Protein AF-A0A4Q3S578-F1 (afdb_monomer_lite)

Foldseek 3Di:
DPQLLNLLVVLCVVPPVCSLVVLVVQLVVCVVVVNPVSNVSSVVNSVSNVVVVCVDVVVVVVD

Radius of gyration: 12.39 Å; chains: 1; bounding box: 25×28×32 Å

Sequence (63 aa):
MSSTRSTALALIAQYGGDAETIAMLRAAEYAALGDVQGLADWDAIIADIQRLDLDGPGAAALN

pLDDT: mean 87.41, std 16.97, range [42.47, 98.19]

Structure (mmCIF, N/CA/C/O backbone):
data_AF-A0A4Q3S578-F1
#
_entry.id   AF-A0A4Q3S578-F1
#
loop_
_atom_site.group_PDB
_atom_site.id
_atom_site.type_symbol
_atom_site.label_atom_id
_atom_site.label_alt_id
_atom_site.label_comp_id
_atom_site.label_asym_id
_atom_site.label_entity_id
_atom_site.label_seq_id
_atom_site.pdbx_PDB_ins_code
_atom_site.Cartn_x
_atom_site.Cartn_y
_atom_site.Cartn_z
_atom_site.occupancy
_atom_site.B_iso_or_equiv
_atom_site.auth_seq_id
_atom_site.auth_comp_id
_atom_site.auth_asym_id
_atom_site.auth_atom_id
_atom_site.pdbx_PDB_model_num
ATOM 1 N N . MET A 1 1 ? -12.370 11.464 -7.962 1.00 42.47 1 MET A N 1
ATOM 2 C CA . MET A 1 1 ? -12.135 10.042 -7.639 1.00 42.47 1 MET A CA 1
ATOM 3 C C . MET A 1 1 ? -10.900 9.601 -8.403 1.00 42.47 1 MET A C 1
ATOM 5 O O . MET A 1 1 ? -11.002 9.243 -9.569 1.00 42.47 1 MET A O 1
ATOM 9 N N . SER A 1 2 ? -9.720 9.748 -7.806 1.00 56.00 2 SER A N 1
ATOM 10 C CA . SER A 1 2 ? -8.493 9.170 -8.356 1.00 56.00 2 SER A CA 1
ATOM 11 C C . SER A 1 2 ? -8.583 7.657 -8.189 1.00 56.00 2 SER A C 1
ATOM 13 O O . SER A 1 2 ? -8.725 7.169 -7.073 1.00 56.00 2 SER A O 1
ATOM 15 N N . SER A 1 3 ? -8.590 6.924 -9.300 1.00 83.19 3 SER A N 1
ATOM 16 C CA . SER A 1 3 ? -8.579 5.460 -9.281 1.00 83.19 3 SER A CA 1
ATOM 17 C C . SER A 1 3 ? -7.290 4.972 -8.606 1.00 83.19 3 SER A C 1
ATOM 19 O O . SER A 1 3 ? -6.231 5.549 -8.864 1.00 83.19 3 SER A O 1
ATOM 21 N N . THR A 1 4 ? -7.364 3.928 -7.775 1.00 91.12 4 THR A N 1
ATOM 22 C CA . THR A 1 4 ? -6.218 3.292 -7.082 1.00 91.12 4 THR A CA 1
ATOM 23 C C . THR A 1 4 ? -5.055 3.020 -8.039 1.00 91.12 4 THR A C 1
ATOM 25 O O . THR A 1 4 ? -3.902 3.329 -7.741 1.00 91.12 4 THR A O 1
ATOM 28 N N . ARG A 1 5 ? -5.382 2.619 -9.271 1.00 91.38 5 ARG A N 1
ATOM 29 C CA . ARG A 1 5 ? -4.432 2.397 -10.361 1.00 91.38 5 ARG A CA 1
ATOM 30 C C . ARG A 1 5 ? -3.628 3.638 -10.749 1.00 91.38 5 ARG A C 1
ATOM 32 O O . ARG A 1 5 ? -2.452 3.529 -11.073 1.00 91.38 5 ARG A O 1
ATOM 39 N N . SER A 1 6 ? -4.238 4.823 -10.735 1.00 93.69 6 SER A N 1
ATOM 40 C CA . SER A 1 6 ? -3.522 6.072 -11.029 1.00 93.69 6 SER A CA 1
ATOM 41 C C . SER A 1 6 ? -2.493 6.386 -9.946 1.00 93.69 6 SER A C 1
ATOM 43 O O . SER A 1 6 ? -1.415 6.882 -10.266 1.00 93.69 6 SER A O 1
ATOM 45 N N . THR A 1 7 ? -2.813 6.095 -8.684 1.00 95.81 7 THR A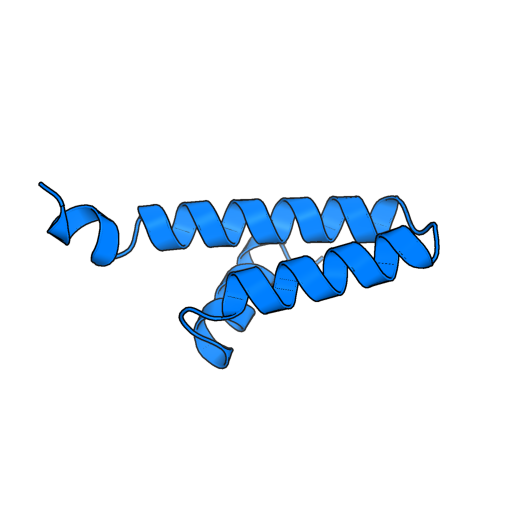 N 1
ATOM 46 C CA . THR A 1 7 ? -1.876 6.249 -7.565 1.00 95.81 7 THR A CA 1
ATOM 47 C C . THR A 1 7 ? -0.751 5.223 -7.656 1.00 95.81 7 T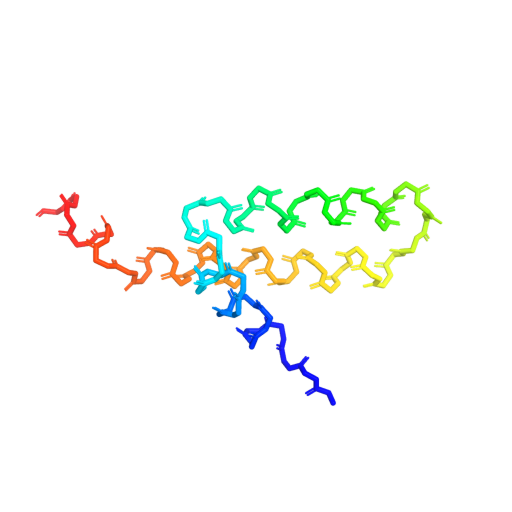HR A C 1
ATOM 49 O O . THR A 1 7 ? 0.411 5.596 -7.526 1.00 95.81 7 THR A O 1
ATOM 52 N N . ALA A 1 8 ? -1.071 3.964 -7.970 1.00 95.12 8 ALA A N 1
ATOM 53 C CA . ALA A 1 8 ? -0.081 2.914 -8.204 1.00 95.12 8 ALA A CA 1
ATOM 54 C C . ALA A 1 8 ? 0.923 3.306 -9.303 1.00 95.12 8 ALA A C 1
ATOM 56 O O . ALA A 1 8 ? 2.131 3.259 -9.083 1.00 95.12 8 ALA A O 1
ATOM 57 N N . LEU A 1 9 ? 0.438 3.788 -10.454 1.00 94.56 9 LEU A N 1
ATOM 58 C CA . LEU A 1 9 ? 1.294 4.257 -11.550 1.00 94.56 9 LEU A CA 1
ATOM 59 C C . LEU A 1 9 ? 2.179 5.443 -11.146 1.00 94.56 9 LEU A C 1
ATOM 61 O O . LEU A 1 9 ? 3.346 5.489 -11.526 1.00 94.56 9 LEU A O 1
ATOM 65 N N . ALA A 1 10 ? 1.645 6.392 -10.372 1.00 96.25 10 ALA A N 1
ATOM 66 C CA . ALA A 1 10 ? 2.422 7.526 -9.881 1.00 96.25 10 ALA A CA 1
ATOM 67 C C . ALA A 1 10 ? 3.538 7.083 -8.92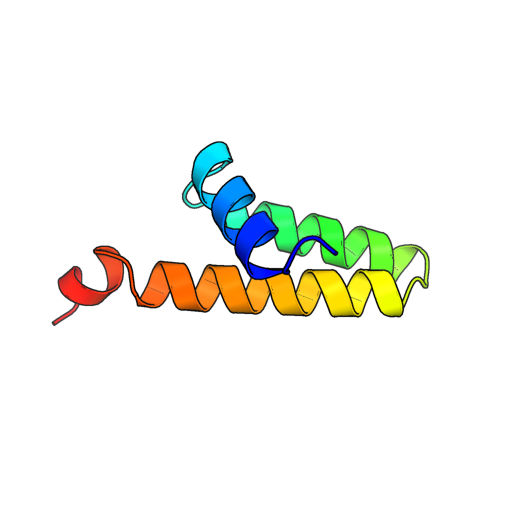0 1.00 96.25 10 ALA A C 1
ATOM 69 O O . ALA A 1 10 ? 4.663 7.566 -9.032 1.00 96.25 10 ALA A O 1
ATOM 70 N N . LEU A 1 11 ? 3.247 6.136 -8.021 1.00 95.88 11 LEU A N 1
ATOM 71 C CA . LEU A 1 11 ? 4.234 5.571 -7.100 1.00 95.88 11 LEU A CA 1
ATOM 72 C C . 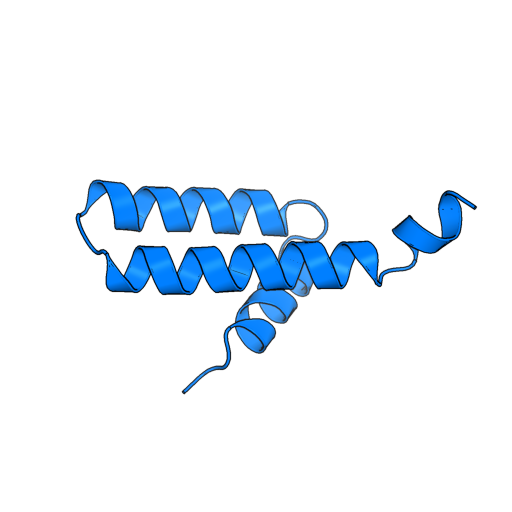LEU A 1 11 ? 5.333 4.818 -7.850 1.00 95.88 11 LEU A C 1
ATOM 74 O O . LEU A 1 11 ? 6.506 5.055 -7.582 1.00 95.88 11 LEU A O 1
ATOM 78 N N . ILE A 1 12 ? 4.976 3.989 -8.834 1.00 94.88 12 ILE A N 1
ATOM 79 C CA . ILE A 1 12 ? 5.951 3.289 -9.687 1.00 94.88 12 ILE A CA 1
ATOM 80 C C . ILE A 1 12 ? 6.826 4.294 -10.444 1.00 94.88 12 ILE A C 1
ATOM 82 O O . ILE A 1 12 ? 8.045 4.154 -10.472 1.00 94.88 12 ILE A O 1
ATOM 86 N N . ALA A 1 13 ? 6.236 5.346 -11.017 1.00 94.81 13 ALA A N 1
ATOM 87 C CA . ALA A 1 13 ? 6.995 6.363 -11.742 1.00 94.81 13 ALA A CA 1
ATOM 88 C C . ALA A 1 13 ? 7.960 7.156 -10.840 1.00 94.81 13 ALA A C 1
ATOM 90 O O . ALA A 1 13 ? 9.014 7.587 -11.304 1.00 94.81 13 ALA A O 1
ATOM 91 N N . GLN A 1 14 ? 7.603 7.367 -9.569 1.00 95.69 14 GLN A N 1
ATOM 92 C CA . GLN A 1 14 ? 8.390 8.165 -8.629 1.00 95.69 14 GLN A CA 1
ATOM 93 C C . GLN A 1 14 ? 9.443 7.351 -7.866 1.00 95.69 14 GLN A C 1
ATOM 95 O O . GLN A 1 14 ? 10.529 7.864 -7.602 1.00 95.69 14 GLN A O 1
ATOM 100 N N . TYR A 1 15 ? 9.118 6.110 -7.505 1.00 95.56 15 TYR A N 1
ATOM 101 C CA . TYR A 1 15 ? 9.905 5.284 -6.587 1.00 95.56 15 TYR A CA 1
ATOM 102 C C . TYR A 1 15 ? 10.415 3.982 -7.222 1.00 95.56 15 TYR A C 1
ATOM 104 O O . TYR A 1 15 ? 11.223 3.287 -6.613 1.00 95.56 15 TYR A O 1
ATOM 112 N N . GLY A 1 16 ? 9.994 3.641 -8.445 1.00 92.31 16 GLY A N 1
ATOM 113 C CA . GLY A 1 16 ? 10.424 2.421 -9.129 1.00 92.31 16 GLY A CA 1
ATOM 114 C C . GLY A 1 16 ? 10.137 1.172 -8.295 1.00 92.31 16 GLY A C 1
ATOM 115 O O . GLY A 1 16 ? 9.010 0.974 -7.846 1.00 92.31 16 GLY A O 1
ATOM 116 N N . GLY A 1 17 ? 11.170 0.359 -8.053 1.00 89.31 17 GLY A N 1
ATOM 117 C CA . GLY A 1 17 ? 11.068 -0.868 -7.251 1.00 89.31 17 GLY A CA 1
ATOM 118 C C . GLY A 1 17 ? 10.705 -0.645 -5.778 1.00 89.31 17 GLY A C 1
ATOM 119 O O . GLY A 1 17 ? 10.238 -1.571 -5.124 1.00 89.31 17 GLY A O 1
ATOM 120 N N . ASP A 1 18 ? 10.844 0.578 -5.258 1.00 95.19 18 ASP A N 1
ATOM 121 C CA . ASP A 1 18 ? 10.451 0.901 -3.882 1.00 95.19 18 ASP A CA 1
ATOM 122 C C . ASP A 1 18 ? 8.965 1.280 -3.756 1.00 95.19 18 ASP A C 1
ATOM 124 O O . ASP A 1 18 ? 8.476 1.497 -2.646 1.00 95.19 18 ASP A O 1
ATOM 128 N N . ALA A 1 19 ? 8.217 1.358 -4.864 1.00 95.94 19 ALA A N 1
ATOM 129 C CA . ALA A 1 19 ? 6.819 1.794 -4.866 1.00 95.94 19 ALA A CA 1
ATOM 130 C C . ALA A 1 19 ? 5.926 0.970 -3.925 1.00 95.94 19 ALA A C 1
ATOM 132 O O . ALA A 1 19 ? 5.117 1.544 -3.192 1.00 95.94 19 ALA A O 1
ATOM 133 N N . GLU A 1 20 ? 6.094 -0.355 -3.909 1.00 95.38 20 GLU A N 1
ATOM 134 C CA . GLU A 1 20 ? 5.347 -1.245 -3.016 1.00 95.38 20 GLU A CA 1
ATOM 135 C C . GLU A 1 20 ? 5.712 -0.999 -1.547 1.00 95.38 20 GLU A C 1
ATOM 137 O O . GLU A 1 20 ? 4.825 -0.844 -0.709 1.00 95.38 20 GLU A O 1
ATOM 142 N N . THR A 1 21 ? 7.005 -0.864 -1.234 1.00 96.94 21 THR A N 1
ATOM 143 C CA . THR A 1 21 ? 7.485 -0.542 0.119 1.00 96.94 21 THR A CA 1
ATOM 144 C C . THR A 1 21 ? 6.885 0.767 0.62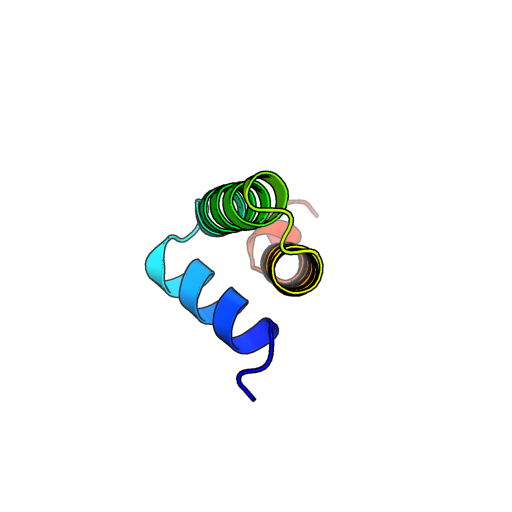8 1.00 96.94 21 THR A C 1
ATOM 146 O O . THR A 1 21 ? 6.391 0.828 1.755 1.00 96.94 21 THR A O 1
ATOM 149 N N . ILE A 1 22 ? 6.867 1.813 -0.204 1.00 97.31 22 ILE A N 1
ATOM 150 C CA . ILE A 1 22 ? 6.258 3.101 0.150 1.00 97.31 22 ILE A CA 1
ATOM 151 C C . ILE A 1 22 ? 4.748 2.954 0.376 1.00 97.31 22 ILE A C 1
ATOM 153 O O . ILE A 1 22 ? 4.225 3.492 1.354 1.00 97.31 22 ILE A O 1
ATOM 157 N N . ALA A 1 23 ? 4.045 2.208 -0.479 1.00 97.31 23 ALA A N 1
ATOM 158 C CA . ALA A 1 23 ? 2.614 1.963 -0.323 1.00 97.31 23 ALA A CA 1
ATOM 159 C C . ALA A 1 23 ? 2.291 1.174 0.962 1.00 97.31 23 ALA A C 1
ATOM 161 O O . ALA A 1 23 ? 1.352 1.531 1.673 1.00 97.31 23 ALA A O 1
ATOM 162 N N . MET A 1 24 ? 3.108 0.178 1.320 1.00 97.62 24 MET A N 1
ATOM 163 C CA . MET A 1 24 ? 2.976 -0.575 2.574 1.00 97.62 24 MET A CA 1
ATOM 164 C C . MET A 1 24 ? 3.182 0.306 3.811 1.00 97.62 24 MET A C 1
ATOM 166 O O . MET A 1 24 ? 2.418 0.203 4.771 1.00 97.62 24 MET A O 1
ATOM 170 N N . LEU A 1 25 ? 4.175 1.204 3.796 1.00 98.19 25 LEU A N 1
ATOM 171 C CA . LEU A 1 25 ? 4.394 2.145 4.902 1.00 98.19 25 LEU A CA 1
ATOM 172 C C . LEU A 1 25 ? 3.191 3.075 5.098 1.00 98.19 25 LEU A C 1
ATOM 174 O O . LEU A 1 25 ? 2.805 3.352 6.233 1.00 98.19 25 LEU A O 1
ATOM 178 N N . ARG A 1 26 ? 2.570 3.519 4.000 1.00 96.62 26 ARG A N 1
ATOM 179 C CA . ARG A 1 26 ? 1.335 4.308 4.049 1.00 96.62 26 ARG A CA 1
ATOM 180 C C . ARG A 1 26 ? 0.172 3.500 4.605 1.00 96.62 26 ARG A C 1
ATOM 182 O O . ARG A 1 26 ? -0.475 3.969 5.530 1.00 96.62 26 ARG A O 1
ATOM 189 N N . ALA A 1 27 ? -0.057 2.283 4.116 1.00 97.62 27 ALA A N 1
ATOM 190 C CA . ALA A 1 27 ? -1.094 1.400 4.653 1.00 97.62 27 ALA A CA 1
ATOM 191 C C . ALA A 1 27 ? -0.942 1.204 6.175 1.00 97.62 27 ALA A C 1
ATOM 193 O O . ALA A 1 27 ? -1.910 1.345 6.924 1.00 97.62 27 ALA A O 1
ATOM 194 N N . ALA A 1 28 ? 0.288 0.986 6.653 1.00 98.00 28 ALA A N 1
ATOM 195 C CA . ALA A 1 28 ? 0.585 0.863 8.079 1.00 98.00 28 ALA A CA 1
ATOM 196 C C . ALA A 1 28 ? 0.275 2.144 8.880 1.00 98.00 28 ALA A C 1
ATOM 198 O O . ALA A 1 28 ? -0.197 2.050 10.013 1.00 98.00 28 ALA A O 1
ATOM 199 N N . GLU A 1 29 ? 0.496 3.331 8.302 1.00 98.06 29 GLU A N 1
ATOM 200 C CA . GLU A 1 29 ? 0.122 4.620 8.902 1.00 98.06 29 GLU A CA 1
ATOM 201 C C . GLU A 1 29 ? -1.400 4.705 9.124 1.00 98.06 29 GLU A C 1
ATOM 203 O O . GLU A 1 29 ? -1.842 4.987 10.238 1.00 98.06 29 GLU A O 1
ATOM 208 N N . TYR A 1 30 ? -2.211 4.370 8.113 1.00 97.44 30 TYR A N 1
ATOM 209 C CA . TYR A 1 30 ? -3.677 4.363 8.241 1.00 97.44 30 TYR A CA 1
ATOM 210 C C . TYR A 1 30 ? -4.178 3.295 9.219 1.00 97.44 30 TYR A C 1
ATOM 212 O O . TYR A 1 30 ? -5.064 3.572 10.031 1.00 97.44 30 TYR A O 1
ATOM 220 N N . ALA A 1 31 ? -3.564 2.108 9.218 1.00 96.56 31 ALA A N 1
ATOM 221 C CA . ALA A 1 31 ? -3.866 1.060 10.188 1.00 96.56 31 ALA A CA 1
ATOM 222 C C . ALA A 1 31 ? -3.599 1.519 11.632 1.00 96.56 31 ALA A C 1
ATOM 224 O O . ALA A 1 31 ? -4.439 1.320 12.510 1.00 96.56 31 ALA A O 1
ATOM 225 N N . ALA A 1 32 ? -2.459 2.173 11.880 1.00 98.06 32 ALA A N 1
ATOM 226 C CA . ALA A 1 32 ? -2.096 2.683 13.202 1.00 98.06 32 ALA A CA 1
ATOM 227 C C . ALA A 1 32 ? -3.033 3.803 13.683 1.00 98.06 32 ALA A C 1
ATOM 229 O O . ALA A 1 32 ? -3.295 3.921 14.880 1.00 98.06 32 ALA A O 1
ATOM 230 N N . LEU A 1 33 ? -3.565 4.601 12.754 1.00 97.94 33 LEU A N 1
ATOM 231 C CA . LEU A 1 33 ? -4.554 5.643 13.032 1.00 97.94 33 LEU A CA 1
ATOM 232 C C . LEU A 1 33 ? -5.982 5.096 13.212 1.00 97.94 33 LEU A C 1
ATOM 234 O O . LEU A 1 33 ? -6.876 5.852 13.591 1.00 97.94 33 LEU A O 1
ATOM 238 N N . GLY A 1 34 ? -6.211 3.802 12.960 1.00 97.50 34 GLY A N 1
ATOM 239 C CA . GLY A 1 34 ? -7.542 3.193 12.983 1.00 97.50 34 GLY A CA 1
ATOM 240 C C . GLY A 1 34 ? -8.428 3.599 11.800 1.00 97.50 34 GLY A C 1
ATOM 241 O O . GLY A 1 34 ? -9.643 3.406 11.851 1.00 97.50 34 GLY A O 1
ATOM 242 N N . ASP A 1 35 ? -7.843 4.159 10.738 1.00 97.81 35 ASP A N 1
ATOM 243 C CA . ASP A 1 35 ? -8.553 4.526 9.516 1.00 97.81 35 ASP A CA 1
ATOM 244 C C . ASP A 1 35 ? -8.673 3.311 8.590 1.00 97.81 35 ASP A C 1
ATOM 246 O O . ASP A 1 35 ? -7.816 3.025 7.753 1.00 97.81 35 ASP A O 1
ATOM 250 N N . VAL A 1 36 ? -9.771 2.578 8.766 1.00 96.94 36 VAL A N 1
ATOM 251 C CA . VAL A 1 36 ? -10.069 1.358 8.007 1.00 96.94 36 VAL A CA 1
ATOM 252 C C . VAL A 1 36 ? -10.292 1.647 6.520 1.00 96.94 36 VAL A C 1
ATOM 254 O O . VAL A 1 36 ? -9.923 0.822 5.687 1.00 96.94 36 VAL A O 1
ATOM 257 N N . GLN A 1 37 ? -10.877 2.798 6.171 1.00 96.12 37 GLN A N 1
ATOM 258 C CA . GLN A 1 37 ? -11.121 3.135 4.767 1.00 96.12 37 GLN A CA 1
ATOM 259 C C . GLN A 1 37 ? -9.809 3.493 4.072 1.00 96.12 37 GLN A C 1
ATOM 261 O O . GLN A 1 37 ? -9.541 2.980 2.990 1.00 96.12 37 GLN A O 1
ATOM 266 N N . GLY A 1 38 ? -8.975 4.311 4.721 1.00 95.62 38 GLY A N 1
ATOM 267 C CA . GLY A 1 38 ? -7.635 4.614 4.233 1.00 95.62 38 GLY A CA 1
ATOM 268 C C . GLY A 1 38 ? -6.810 3.343 4.053 1.00 95.62 38 GLY A C 1
ATOM 269 O O . GLY A 1 38 ? -6.240 3.132 2.986 1.00 95.62 38 GLY A O 1
ATOM 270 N N . LEU A 1 39 ? -6.814 2.446 5.042 1.00 97.44 39 LEU A N 1
ATOM 271 C CA . LEU A 1 39 ? -6.139 1.152 4.933 1.00 97.44 39 LEU A CA 1
ATOM 272 C C . LEU A 1 39 ? -6.621 0.353 3.710 1.00 97.44 39 LEU A C 1
ATOM 274 O O . LEU A 1 39 ? -5.798 -0.063 2.899 1.00 97.44 39 LEU A O 1
ATOM 278 N N . ALA A 1 40 ? -7.937 0.207 3.530 1.00 96.81 40 ALA A N 1
ATOM 279 C CA . ALA A 1 40 ? -8.504 -0.534 2.403 1.00 96.81 40 ALA A CA 1
ATOM 280 C C . ALA A 1 40 ? -8.150 0.084 1.036 1.00 96.81 40 ALA A C 1
ATOM 282 O O . ALA A 1 40 ? -7.884 -0.640 0.073 1.00 96.81 40 ALA A O 1
ATOM 283 N N . ASP A 1 41 ? -8.114 1.415 0.945 1.00 96.69 41 ASP A N 1
ATOM 284 C CA . ASP A 1 41 ? -7.722 2.119 -0.277 1.00 96.69 41 ASP A CA 1
ATOM 285 C C . ASP A 1 41 ? -6.243 1.859 -0.616 1.00 96.69 41 ASP A C 1
ATOM 287 O O . ASP A 1 41 ? -5.899 1.628 -1.780 1.00 96.69 41 ASP A O 1
ATOM 291 N N . TRP A 1 42 ? -5.363 1.851 0.390 1.00 97.25 42 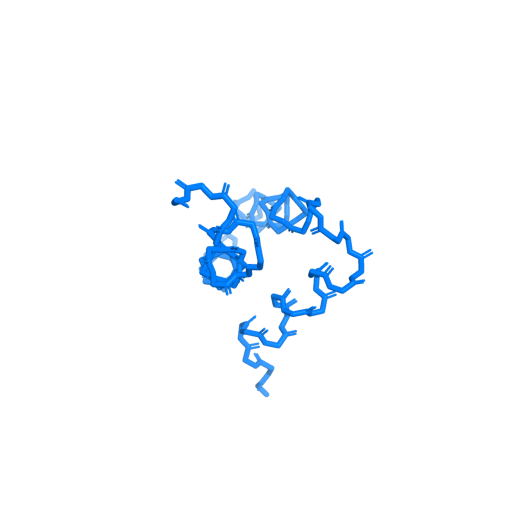TRP A N 1
ATOM 292 C CA . TRP A 1 42 ? -3.936 1.574 0.205 1.00 97.25 42 TRP A CA 1
ATOM 293 C C . TRP A 1 42 ? -3.639 0.098 -0.070 1.00 97.25 42 TRP A C 1
ATOM 295 O O . TRP A 1 42 ? -2.787 -0.182 -0.913 1.00 97.25 42 TRP A O 1
ATOM 305 N N . ASP A 1 43 ? -4.390 -0.832 0.519 1.00 97.56 43 ASP A N 1
ATOM 306 C CA . ASP A 1 43 ? -4.325 -2.257 0.169 1.00 97.56 43 ASP A CA 1
ATOM 307 C C . ASP A 1 43 ? -4.668 -2.484 -1.314 1.00 97.56 43 ASP A C 1
ATOM 309 O O . ASP A 1 43 ? -3.992 -3.241 -2.018 1.00 97.56 43 ASP A O 1
ATOM 313 N N . ALA A 1 44 ? -5.677 -1.778 -1.835 1.00 97.00 44 ALA A N 1
ATOM 314 C CA . ALA A 1 44 ? -6.025 -1.841 -3.252 1.00 97.00 44 ALA A CA 1
ATOM 315 C C . ALA A 1 44 ? -4.920 -1.261 -4.158 1.00 97.00 44 ALA A C 1
ATOM 317 O O . ALA A 1 44 ? -4.641 -1.821 -5.220 1.00 97.00 44 ALA A O 1
ATOM 318 N N . ILE A 1 45 ? -4.256 -0.179 -3.733 1.00 97.25 45 ILE A N 1
ATOM 319 C CA . ILE A 1 45 ? -3.107 0.403 -4.447 1.00 97.25 45 ILE A CA 1
ATOM 320 C C . ILE A 1 45 ? -1.923 -0.575 -4.476 1.00 97.25 45 ILE A C 1
ATOM 322 O O . ILE A 1 45 ? -1.314 -0.741 -5.530 1.00 97.25 45 ILE A O 1
ATOM 326 N N . ILE A 1 46 ? -1.615 -1.247 -3.362 1.00 97.00 46 ILE A N 1
ATOM 327 C CA . ILE A 1 46 ? -0.552 -2.266 -3.288 1.00 97.00 46 ILE A CA 1
ATOM 328 C C . ILE A 1 46 ? -0.840 -3.407 -4.267 1.00 97.00 46 ILE A C 1
ATOM 330 O O . ILE A 1 46 ? 0.028 -3.780 -5.055 1.00 97.00 46 ILE A O 1
ATOM 334 N N . ALA A 1 47 ? -2.080 -3.905 -4.292 1.00 95.81 47 ALA A N 1
ATOM 335 C CA . ALA A 1 47 ? -2.480 -4.948 -5.232 1.00 95.81 47 ALA A CA 1
ATOM 336 C C . ALA A 1 47 ? -2.368 -4.491 -6.701 1.00 95.81 47 ALA A C 1
ATOM 338 O O . ALA A 1 47 ? -2.013 -5.284 -7.574 1.00 95.81 47 ALA A O 1
ATOM 339 N N . ASP A 1 48 ? -2.655 -3.219 -6.994 1.00 95.19 48 ASP A N 1
ATOM 340 C CA . ASP A 1 48 ? -2.443 -2.642 -8.324 1.00 95.19 48 ASP A CA 1
ATOM 341 C C . ASP A 1 48 ? -0.951 -2.560 -8.682 1.00 95.19 48 ASP A C 1
ATOM 343 O O . ASP A 1 48 ? -0.596 -2.908 -9.807 1.00 95.19 48 ASP A O 1
ATOM 347 N N . ILE A 1 49 ? -0.077 -2.164 -7.747 1.00 94.81 49 ILE A N 1
ATOM 348 C CA . ILE A 1 49 ? 1.382 -2.136 -7.953 1.00 94.81 49 ILE A CA 1
ATOM 349 C C . ILE A 1 49 ? 1.905 -3.537 -8.278 1.00 94.81 49 ILE A C 1
ATOM 351 O O . ILE A 1 49 ? 2.564 -3.707 -9.298 1.00 94.81 49 ILE A O 1
ATOM 355 N N . GLN A 1 50 ? 1.547 -4.542 -7.475 1.00 93.62 50 GLN A N 1
ATOM 356 C CA . GLN A 1 50 ? 1.978 -5.927 -7.682 1.00 93.62 50 GLN A CA 1
ATOM 357 C C . GLN A 1 50 ? 1.527 -6.473 -9.042 1.00 93.62 50 GLN A C 1
ATOM 359 O O . GLN A 1 50 ? 2.309 -7.108 -9.743 1.00 93.62 50 GLN A O 1
ATOM 364 N N . ARG A 1 51 ? 0.281 -6.199 -9.461 1.00 92.06 51 ARG A N 1
ATOM 365 C CA . ARG A 1 51 ? -0.191 -6.596 -10.800 1.00 92.06 51 ARG A CA 1
ATOM 366 C C . ARG A 1 51 ? 0.592 -5.903 -11.911 1.00 92.06 51 ARG A C 1
ATOM 368 O O . ARG A 1 51 ? 0.956 -6.552 -12.880 1.00 92.06 51 ARG A O 1
ATOM 375 N N . LEU A 1 52 ? 0.864 -4.607 -11.771 1.00 89.94 52 LEU A N 1
ATOM 376 C CA . LEU A 1 52 ? 1.608 -3.842 -12.773 1.00 89.94 52 LEU A CA 1
ATOM 377 C C . LEU A 1 52 ? 3.080 -4.263 -12.867 1.00 89.94 52 LEU A C 1
ATOM 379 O O . LEU A 1 52 ? 3.641 -4.216 -13.959 1.00 89.94 52 LEU A O 1
ATOM 383 N N . ASP A 1 53 ? 3.691 -4.676 -11.757 1.00 84.00 53 ASP A N 1
ATOM 384 C CA . ASP A 1 53 ? 5.060 -5.198 -11.736 1.00 84.00 53 ASP A CA 1
ATOM 385 C C . ASP A 1 53 ? 5.135 -6.603 -12.362 1.00 84.00 53 ASP A C 1
ATOM 387 O O . ASP A 1 53 ? 6.005 -6.874 -13.192 1.00 84.00 53 ASP A O 1
ATOM 391 N N . LEU A 1 54 ? 4.141 -7.457 -12.072 1.00 74.06 54 LEU A N 1
ATOM 392 C CA . LEU A 1 54 ? 3.957 -8.762 -12.721 1.00 74.06 54 LEU A CA 1
ATOM 393 C C . LEU A 1 54 ? 3.609 -8.660 -14.217 1.00 74.06 54 LEU A C 1
ATOM 395 O O . LEU A 1 54 ? 3.932 -9.567 -14.972 1.00 74.06 54 LEU A O 1
ATOM 399 N N . ASP A 1 55 ? 2.969 -7.584 -14.669 1.00 66.50 55 ASP A N 1
ATOM 400 C CA . ASP A 1 55 ? 2.718 -7.328 -16.096 1.00 66.50 55 ASP A CA 1
ATOM 401 C C . ASP A 1 55 ? 3.891 -6.580 -16.775 1.00 66.50 55 ASP A C 1
ATOM 403 O O . ASP A 1 55 ? 3.893 -6.367 -17.993 1.00 66.50 55 ASP A O 1
ATOM 407 N N . GLY A 1 56 ? 4.897 -6.159 -16.000 1.00 61.31 56 GLY A N 1
ATOM 408 C CA . GLY A 1 56 ? 6.078 -5.441 -16.467 1.00 61.31 56 GLY A CA 1
ATOM 409 C C . GLY A 1 56 ? 7.156 -6.352 -17.076 1.00 61.31 56 GLY A C 1
ATOM 410 O O . GLY A 1 56 ? 7.115 -7.577 -16.938 1.00 61.31 56 GLY A O 1
ATOM 411 N N . PRO A 1 57 ? 8.192 -5.780 -17.728 1.00 53.78 57 PRO A N 1
ATOM 412 C CA . PRO A 1 57 ? 9.267 -6.545 -18.375 1.00 53.78 57 PRO A CA 1
ATOM 413 C C . PRO A 1 57 ? 10.057 -7.477 -17.430 1.00 53.78 57 PRO A C 1
ATOM 415 O O . PRO A 1 57 ? 10.810 -8.319 -17.916 1.00 53.78 57 PRO A O 1
ATOM 418 N N . GLY A 1 58 ? 9.872 -7.368 -16.108 1.00 50.72 58 GLY A N 1
ATOM 419 C CA . GLY A 1 58 ? 10.432 -8.283 -15.108 1.00 50.72 58 GLY A CA 1
ATOM 420 C C . GLY A 1 58 ? 9.816 -9.688 -15.126 1.00 50.72 58 GLY A C 1
ATOM 421 O O . GLY A 1 58 ? 10.547 -10.663 -14.967 1.00 50.72 58 GLY A O 1
ATOM 422 N N . ALA A 1 59 ? 8.518 -9.832 -15.410 1.00 49.75 59 ALA A N 1
ATOM 423 C CA . ALA A 1 59 ? 7.882 -11.151 -15.506 1.00 49.75 59 ALA A CA 1
ATOM 424 C C . ALA A 1 59 ? 8.222 -11.892 -16.806 1.00 49.75 59 ALA A C 1
ATOM 426 O O . ALA A 1 59 ? 8.294 -13.119 -16.826 1.00 49.75 59 ALA A O 1
ATOM 427 N N . ALA A 1 60 ? 8.503 -11.153 -17.884 1.00 47.78 60 ALA A N 1
ATOM 428 C CA . ALA A 1 60 ? 8.990 -11.725 -19.138 1.00 47.78 60 ALA A CA 1
ATOM 429 C C . ALA A 1 60 ? 10.433 -12.259 -19.036 1.00 47.78 60 ALA A C 1
ATOM 431 O O . ALA A 1 60 ? 10.828 -13.090 -19.846 1.00 47.78 60 ALA A O 1
ATOM 432 N N . ALA A 1 61 ? 11.218 -11.806 -18.051 1.00 48.06 61 ALA A N 1
ATOM 433 C CA . ALA A 1 61 ? 12.611 -12.215 -17.870 1.00 48.06 61 ALA A CA 1
ATOM 434 C C . ALA A 1 61 ? 12.782 -13.565 -17.141 1.00 48.06 61 ALA A C 1
ATOM 436 O O . ALA A 1 61 ? 13.905 -14.058 -17.039 1.00 48.06 61 ALA A O 1
ATOM 437 N N . LEU A 1 62 ? 11.695 -14.161 -16.635 1.00 52.44 62 LEU A N 1
ATOM 438 C CA . LEU A 1 62 ? 11.710 -15.422 -15.881 1.00 52.44 62 LEU A CA 1
ATOM 439 C C . LEU A 1 62 ? 11.129 -16.624 -16.655 1.00 52.44 62 LEU A C 1
ATOM 441 O O . LEU A 1 62 ? 10.870 -17.654 -16.033 1.00 52.44 62 LEU A O 1
ATOM 445 N N . ASN A 1 63 ? 10.930 -16.513 -17.977 1.00 43.66 63 ASN A N 1
ATOM 446 C CA . ASN A 1 63 ? 10.387 -17.586 -18.827 1.00 43.66 63 ASN A CA 1
ATOM 447 C C . ASN A 1 63 ? 11.377 -18.040 -19.907 1.00 43.66 63 ASN A C 1
ATOM 449 O O . ASN A 1 63 ? 11.868 -17.166 -20.655 1.00 43.66 63 ASN A O 1
#

Secondary structure (DSSP, 8-state):
---HHHHHHHHHHHHGGGHHHHHHHHHHHHHHTT-HHHHHHHHHHHHHHHHHHHTSHHHHTT-